Protein AF-A0AAU7BN31-F1 (afdb_monomer)

Secondary structure (DSSP, 8-state):
-HHHHHHHHHHH-TT-HHHHHHHHHHHHHHHHHHHHHHHHHTT-HHHHHHHHHHHHHHHHHHHHHHHHHHHHHHHHHHTTS----

Nearest PDB structures (foldseek):
  7qso-assembly1_K  TM=7.510E-01  e=4.834E-02  Bos taurus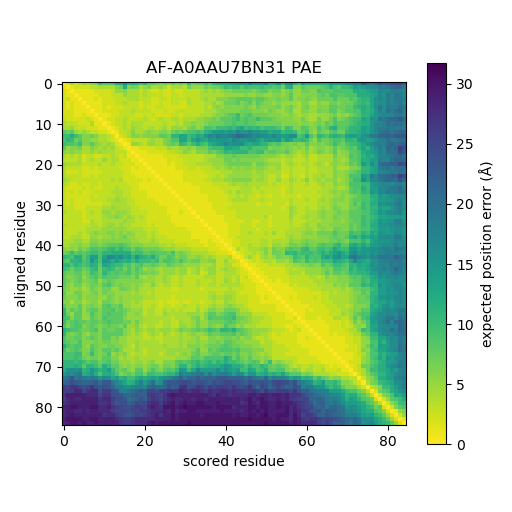
  7v2d-assembly1_k  TM=7.446E-01  e=1.419E-01  Sus scrofa
  6zkb-assembly1_K  TM=8.119E-01  e=2.510E-01  Ovis aries
  7v2c-assembly1_k  TM=7.057E-01  e=1.716E-01  Sus scrofa
  8bqs-assembly1_AY  TM=5.794E-01  e=7.681E+00  Tetrahymena thermophila SB210

Structure (mmCIF, N/CA/C/O backbone):
data_AF-A0AAU7BN31-F1
#
_entry.id   AF-A0AAU7BN31-F1
#
loop_
_atom_site.group_PDB
_atom_site.id
_atom_site.type_symbol
_atom_site.label_atom_id
_atom_site.label_alt_id
_atom_site.label_comp_id
_atom_site.label_asym_id
_atom_site.label_entity_id
_atom_site.label_seq_id
_atom_site.pdbx_PDB_ins_code
_atom_site.Cartn_x
_atom_site.Cartn_y
_atom_site.Cartn_z
_atom_site.occupancy
_atom_site.B_iso_or_equiv
_atom_site.auth_seq_id
_atom_site.auth_comp_id
_atom_site.auth_asym_id
_atom_site.auth_atom_id
_atom_site.pdbx_PDB_model_num
ATOM 1 N N . MET A 1 1 ? 8.326 -11.180 2.372 1.00 70.50 1 MET A N 1
ATOM 2 C CA . MET A 1 1 ? 8.101 -11.573 3.784 1.00 70.50 1 MET A CA 1
ATOM 3 C C . MET A 1 1 ? 7.107 -10.661 4.487 1.00 70.50 1 MET A C 1
ATOM 5 O O . MET A 1 1 ? 6.162 -11.171 5.067 1.00 70.50 1 MET A O 1
ATOM 9 N N . THR A 1 2 ? 7.245 -9.339 4.379 1.00 79.75 2 THR A N 1
ATOM 10 C CA . THR A 1 2 ? 6.325 -8.363 4.994 1.00 79.75 2 THR A CA 1
ATOM 11 C C . THR A 1 2 ? 4.861 -8.507 4.555 1.00 79.75 2 THR A C 1
ATOM 13 O O . THR A 1 2 ? 3.992 -8.456 5.414 1.00 79.75 2 THR A O 1
ATOM 16 N N . TYR A 1 3 ? 4.584 -8.793 3.274 1.00 8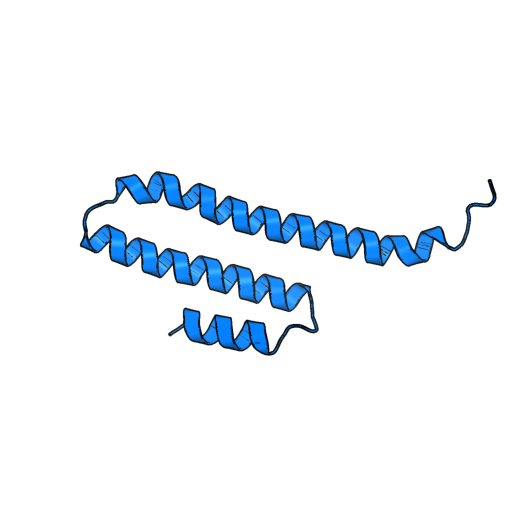3.50 3 TYR A N 1
ATOM 17 C CA . TYR A 1 3 ? 3.214 -9.019 2.770 1.00 83.50 3 TYR A CA 1
ATOM 18 C C . TYR A 1 3 ? 2.523 -10.256 3.382 1.00 83.50 3 TYR A C 1
ATOM 20 O O . TYR A 1 3 ? 1.348 -10.224 3.728 1.00 83.50 3 TYR A O 1
ATOM 28 N N . LEU A 1 4 ? 3.256 -11.359 3.571 1.00 83.56 4 LEU A N 1
ATOM 29 C CA . LEU A 1 4 ? 2.699 -12.569 4.195 1.00 83.56 4 LEU A CA 1
ATOM 30 C C . LEU A 1 4 ? 2.406 -12.344 5.682 1.00 83.56 4 LEU A C 1
ATOM 32 O O . LEU A 1 4 ? 1.387 -12.808 6.190 1.00 83.56 4 LEU A O 1
ATOM 36 N N . ILE A 1 5 ? 3.281 -11.598 6.365 1.00 85.88 5 ILE A N 1
ATOM 37 C CA . ILE A 1 5 ? 3.082 -11.222 7.766 1.00 85.88 5 ILE A CA 1
ATOM 38 C C . ILE A 1 5 ? 1.851 -10.319 7.895 1.00 85.88 5 ILE A C 1
ATOM 40 O O . ILE A 1 5 ? 1.033 -10.553 8.777 1.00 85.88 5 ILE A O 1
ATOM 44 N N . SER A 1 6 ? 1.661 -9.331 7.014 1.00 86.44 6 SER A N 1
ATOM 45 C CA . SER A 1 6 ? 0.490 -8.447 7.080 1.00 86.44 6 SER A CA 1
ATOM 46 C C . SER A 1 6 ? -0.826 -9.176 6.796 1.00 86.44 6 SER A C 1
ATOM 48 O O . SER A 1 6 ? -1.796 -8.926 7.508 1.00 86.44 6 SER A O 1
ATOM 50 N N . ILE A 1 7 ? -0.863 -10.139 5.864 1.00 85.00 7 ILE A N 1
ATOM 51 C CA . ILE A 1 7 ? -2.041 -11.008 5.672 1.00 85.00 7 ILE A CA 1
ATOM 52 C C . ILE A 1 7 ? -2.352 -11.794 6.947 1.00 85.00 7 ILE A C 1
ATOM 54 O O . ILE A 1 7 ? -3.500 -11.829 7.386 1.00 85.00 7 ILE A O 1
ATOM 58 N N . PHE A 1 8 ? -1.336 -12.396 7.568 1.00 87.25 8 PHE A N 1
ATOM 59 C CA . PHE A 1 8 ? -1.526 -13.131 8.815 1.00 87.25 8 PHE A CA 1
ATOM 60 C C . PHE A 1 8 ? -2.073 -12.223 9.930 1.00 87.25 8 PHE A C 1
ATOM 62 O O . PHE A 1 8 ? -3.010 -12.602 10.627 1.00 87.25 8 PHE A O 1
ATOM 69 N N . MET A 1 9 ? -1.575 -10.989 10.046 1.00 85.06 9 MET A N 1
ATOM 70 C CA . MET A 1 9 ? -2.069 -10.020 11.032 1.00 85.06 9 MET A CA 1
ATOM 71 C C . MET A 1 9 ? -3.512 -9.566 10.760 1.00 85.06 9 MET A C 1
ATOM 73 O O . MET A 1 9 ? -4.288 -9.400 11.698 1.00 85.06 9 MET A O 1
ATOM 77 N N . ILE A 1 10 ? -3.921 -9.422 9.496 1.00 83.69 10 ILE A N 1
ATOM 78 C CA . ILE A 1 10 ? -5.327 -9.137 9.159 1.00 83.69 10 ILE A CA 1
ATOM 79 C C . ILE A 1 10 ? -6.234 -10.249 9.696 1.00 83.69 10 ILE A C 1
ATOM 81 O O . ILE A 1 10 ? -7.296 -9.954 10.243 1.00 83.69 10 ILE A O 1
ATOM 85 N N . THR A 1 11 ? -5.796 -11.512 9.607 1.00 82.94 11 THR A N 1
ATOM 86 C CA . THR A 1 11 ? -6.614 -12.646 10.059 1.00 82.94 11 THR A CA 1
ATOM 87 C C . THR A 1 11 ? -6.829 -12.702 11.574 1.00 82.94 11 THR A C 1
ATOM 89 O O . THR A 1 11 ? -7.821 -13.258 12.040 1.00 82.94 11 THR A O 1
ATOM 92 N N . THR A 1 12 ? -5.928 -12.113 12.362 1.00 81.75 12 THR A N 1
ATOM 93 C CA . THR A 1 12 ? -5.971 -12.173 13.830 1.00 81.75 12 THR A CA 1
ATOM 94 C C . THR A 1 12 ? -6.632 -10.947 14.465 1.00 81.75 12 THR A C 1
ATOM 96 O O . THR A 1 12 ? -7.184 -11.053 15.560 1.00 81.75 12 THR A O 1
ATOM 99 N N . PHE A 1 13 ? -6.630 -9.791 13.792 1.00 74.25 13 PHE A N 1
ATOM 100 C CA . PHE A 1 13 ? -7.038 -8.507 14.378 1.00 74.25 13 PHE A CA 1
ATOM 101 C C . PHE A 1 13 ? -8.440 -8.006 13.999 1.00 74.25 13 PHE A C 1
ATOM 103 O O . PHE A 1 13 ? -8.778 -6.864 14.320 1.00 74.25 13 PHE A O 1
ATOM 110 N N . TYR A 1 14 ? -9.299 -8.851 13.412 1.00 69.00 14 TYR A N 1
ATOM 111 C CA . TYR A 1 14 ? -10.650 -8.478 12.949 1.00 69.00 14 TYR A CA 1
ATOM 112 C C . TYR A 1 14 ? -11.537 -7.760 13.981 1.00 69.00 14 TYR A C 1
ATOM 114 O O . TYR A 1 14 ? -12.457 -7.036 13.607 1.00 69.00 14 TYR A O 1
ATOM 122 N N . HIS A 1 15 ? -11.285 -7.941 15.279 1.00 68.56 15 HIS A N 1
ATOM 123 C CA . HIS A 1 15 ? -12.145 -7.401 16.332 1.00 68.56 15 HIS A CA 1
ATOM 124 C C . HIS A 1 15 ? -11.976 -5.887 16.570 1.00 68.56 15 HIS A C 1
ATOM 126 O O . HIS A 1 15 ? -12.903 -5.230 17.053 1.00 68.56 15 HIS A O 1
ATOM 132 N N . HIS A 1 16 ? -10.816 -5.317 16.226 1.00 79.69 16 HIS A N 1
ATOM 133 C CA . HIS A 1 16 ? -10.531 -3.889 16.376 1.00 79.69 16 HIS A CA 1
ATOM 134 C C . HIS A 1 16 ? -10.443 -3.214 15.007 1.00 79.69 16 HIS A C 1
ATOM 136 O O . HIS A 1 16 ? -9.409 -3.248 14.347 1.00 79.69 16 HIS A O 1
ATOM 142 N N . LEU A 1 17 ? -11.519 -2.525 14.622 1.00 74.81 17 LEU A N 1
ATOM 143 C CA . LEU A 1 17 ? -11.673 -1.853 13.325 1.00 74.81 17 LEU A CA 1
ATOM 144 C C . LEU A 1 17 ? -10.465 -0.968 12.943 1.00 74.81 17 LEU A C 1
ATOM 146 O O . LEU A 1 17 ? -9.953 -1.049 11.831 1.00 74.81 17 LEU A O 1
ATOM 150 N N . LEU A 1 18 ? -9.950 -0.164 13.878 1.00 77.75 18 LEU A N 1
ATOM 151 C CA . LEU A 1 18 ? -8.802 0.716 13.617 1.00 77.75 18 LEU A CA 1
ATOM 152 C C . LEU A 1 18 ? -7.502 -0.069 13.377 1.00 77.75 18 LEU A C 1
ATOM 154 O O . LEU A 1 18 ? -6.693 0.306 12.532 1.00 77.75 18 LEU A O 1
ATOM 158 N N . LEU A 1 19 ? -7.328 -1.188 14.081 1.00 78.12 19 LEU A N 1
ATOM 159 C CA . LEU A 1 19 ? -6.163 -2.056 13.940 1.00 78.12 19 LEU A CA 1
ATOM 160 C C . LEU A 1 19 ? -6.185 -2.784 12.589 1.00 78.12 19 LEU A C 1
ATOM 162 O O . LEU A 1 19 ? -5.150 -2.888 11.936 1.00 78.12 19 LEU A O 1
ATOM 166 N N . THR A 1 20 ? -7.373 -3.189 12.123 1.00 83.00 20 THR A N 1
ATOM 167 C CA . THR A 1 20 ? -7.533 -3.762 10.777 1.00 83.00 20 THR A CA 1
ATOM 168 C C . THR A 1 20 ? -7.180 -2.763 9.678 1.00 83.00 20 THR A C 1
ATOM 170 O O . THR A 1 20 ? -6.551 -3.142 8.690 1.00 83.00 20 THR A O 1
ATOM 173 N N . LEU A 1 21 ? -7.497 -1.477 9.871 1.00 79.94 21 LEU A N 1
ATOM 174 C CA . LEU A 1 21 ? -7.169 -0.443 8.893 1.00 79.94 21 LEU A CA 1
ATOM 175 C C . LEU A 1 21 ? -5.653 -0.220 8.791 1.00 79.94 21 LEU A C 1
ATOM 177 O O . LEU A 1 21 ? -5.109 -0.212 7.692 1.00 79.94 21 LEU A O 1
ATOM 181 N N . MET A 1 22 ? -4.960 -0.153 9.932 1.00 80.88 22 MET A N 1
ATOM 182 C CA . MET A 1 22 ? -3.496 -0.040 9.972 1.00 80.88 22 MET A CA 1
ATOM 183 C C . MET A 1 22 ? -2.808 -1.224 9.280 1.00 80.88 22 MET A C 1
ATOM 185 O O . MET A 1 22 ? -1.848 -1.048 8.531 1.00 80.88 22 MET A O 1
ATOM 189 N N . THR A 1 23 ? -3.314 -2.447 9.471 1.00 84.56 23 THR A N 1
ATOM 190 C CA . THR A 1 23 ? -2.771 -3.621 8.768 1.00 84.56 23 THR A CA 1
ATOM 191 C C . THR A 1 23 ? -3.043 -3.595 7.263 1.00 84.56 23 THR A C 1
ATOM 193 O O . THR A 1 23 ? -2.233 -4.114 6.493 1.00 84.56 23 THR A O 1
ATOM 196 N N . LEU A 1 24 ? -4.138 -2.960 6.833 1.00 81.81 24 LEU A N 1
ATOM 197 C CA . LEU A 1 24 ? -4.500 -2.817 5.424 1.00 81.81 24 LEU A CA 1
ATOM 198 C C . LEU A 1 24 ? -3.629 -1.766 4.716 1.00 81.81 24 LEU A C 1
ATOM 200 O O . LEU A 1 24 ? -3.182 -2.005 3.598 1.00 81.81 24 LEU A O 1
ATOM 204 N N . GLU A 1 25 ? -3.288 -0.659 5.379 1.00 85.75 25 GLU A N 1
ATOM 205 C CA . GLU A 1 25 ? -2.314 0.311 4.853 1.00 85.75 25 GLU A CA 1
ATOM 206 C C . GLU A 1 25 ? -0.920 -0.318 4.679 1.00 85.75 25 GLU A C 1
ATOM 208 O O . GLU A 1 25 ? -0.282 -0.154 3.637 1.00 85.75 25 GLU A O 1
ATOM 213 N N . ILE A 1 26 ? -0.467 -1.123 5.650 1.00 84.31 26 ILE A N 1
ATOM 214 C CA . ILE A 1 26 ? 0.806 -1.859 5.556 1.00 84.31 26 ILE A CA 1
ATOM 215 C C . ILE A 1 26 ? 0.775 -2.882 4.407 1.00 84.31 26 ILE A C 1
ATOM 217 O O . ILE A 1 26 ? 1.774 -3.046 3.698 1.00 84.31 26 ILE A O 1
ATOM 221 N N . LEU A 1 27 ? -0.361 -3.556 4.188 1.00 88.25 27 LEU A N 1
ATOM 222 C CA . LEU A 1 27 ? -0.557 -4.468 3.059 1.00 88.25 27 LEU A CA 1
ATOM 223 C C . LEU A 1 27 ? -0.363 -3.729 1.724 1.00 88.25 27 LEU A C 1
ATOM 225 O O . LEU A 1 27 ? 0.464 -4.165 0.922 1.00 88.25 27 LEU A O 1
ATOM 229 N N . MET A 1 28 ? -1.036 -2.588 1.541 1.00 86.88 28 MET A N 1
ATOM 230 C CA . MET A 1 28 ? -0.994 -1.779 0.315 1.00 86.88 28 MET A CA 1
ATOM 231 C C . MET A 1 28 ? 0.399 -1.208 0.017 1.00 86.88 28 MET A C 1
ATOM 233 O O . MET A 1 28 ? 0.857 -1.223 -1.126 1.00 86.88 28 MET A O 1
ATOM 237 N N . ILE A 1 29 ? 1.126 -0.756 1.042 1.00 86.00 29 ILE A N 1
ATOM 238 C CA . ILE A 1 29 ? 2.509 -0.279 0.878 1.00 86.00 29 ILE A CA 1
ATOM 239 C C . ILE A 1 29 ? 3.441 -1.438 0.492 1.00 86.00 29 ILE A C 1
ATOM 241 O O . ILE A 1 29 ? 4.306 -1.290 -0.374 1.00 86.00 29 ILE A O 1
ATOM 245 N N . SER A 1 30 ? 3.270 -2.614 1.103 1.00 88.00 30 SER A N 1
ATOM 246 C CA . SER A 1 30 ? 4.116 -3.775 0.803 1.00 88.00 30 SER A CA 1
ATOM 247 C C . SER A 1 30 ? 3.882 -4.344 -0.603 1.00 88.00 30 SER A C 1
ATOM 249 O O . SER A 1 30 ? 4.847 -4.728 -1.268 1.00 88.00 30 SER A O 1
ATOM 251 N N . SER A 1 31 ? 2.636 -4.343 -1.092 1.00 83.62 31 SER A N 1
ATOM 252 C CA . SE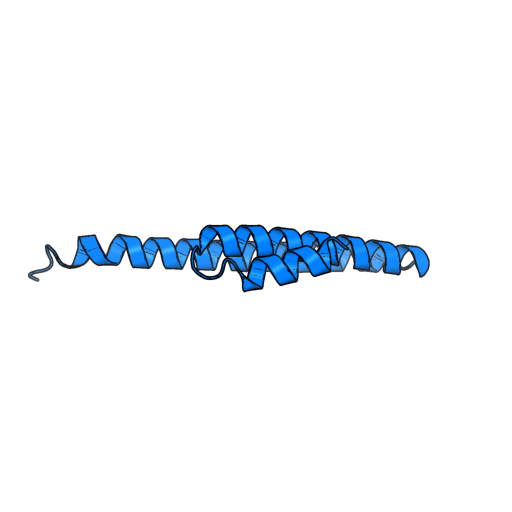R A 1 31 ? 2.320 -4.731 -2.470 1.00 83.62 31 SER A CA 1
ATOM 253 C C . SER A 1 31 ? 2.864 -3.711 -3.468 1.00 83.62 31 SER A C 1
ATOM 255 O O . SER A 1 31 ? 3.464 -4.108 -4.466 1.00 83.62 31 SER A O 1
ATOM 257 N N . MET A 1 32 ? 2.778 -2.413 -3.162 1.00 86.00 32 MET A N 1
ATOM 258 C CA . MET A 1 32 ? 3.383 -1.359 -3.980 1.00 86.00 32 MET A CA 1
ATOM 259 C C . MET A 1 32 ? 4.877 -1.533 -4.180 1.00 86.00 32 MET A C 1
ATOM 261 O O . MET A 1 32 ? 5.362 -1.466 -5.307 1.00 86.00 32 MET A O 1
ATOM 265 N N . LEU A 1 33 ? 5.608 -1.803 -3.098 1.00 85.06 33 LEU A N 1
ATOM 266 C CA . LEU A 1 33 ? 7.052 -1.992 -3.170 1.00 85.06 33 LEU A CA 1
ATOM 267 C C . LEU A 1 33 ? 7.421 -3.189 -4.063 1.00 85.06 33 LEU A C 1
ATOM 269 O O . LEU A 1 33 ? 8.401 -3.137 -4.804 1.00 85.06 33 LEU A O 1
ATOM 273 N N . SER A 1 34 ? 6.614 -4.257 -4.017 1.00 84.62 34 SER A N 1
ATOM 274 C CA . SER A 1 34 ? 6.818 -5.444 -4.853 1.00 84.62 34 SER A CA 1
ATOM 275 C C . SER A 1 34 ? 6.552 -5.172 -6.336 1.00 84.62 34 SER A C 1
ATOM 277 O O . SER A 1 34 ? 7.352 -5.565 -7.181 1.00 84.62 34 SER A O 1
ATOM 279 N N . ILE A 1 35 ? 5.483 -4.434 -6.651 1.00 84.12 35 ILE A N 1
ATOM 280 C CA . ILE A 1 35 ? 5.130 -4.040 -8.019 1.00 84.12 35 ILE A CA 1
ATOM 281 C C . ILE A 1 35 ? 6.190 -3.088 -8.574 1.00 84.12 35 ILE A C 1
ATOM 283 O O . ILE A 1 35 ? 6.665 -3.295 -9.684 1.00 84.12 35 ILE A O 1
ATOM 287 N N . PHE A 1 36 ? 6.632 -2.106 -7.786 1.00 85.31 36 PHE A N 1
ATOM 288 C CA . PHE A 1 36 ? 7.706 -1.190 -8.169 1.00 85.31 36 PHE A CA 1
ATOM 289 C C . PHE A 1 36 ? 8.985 -1.943 -8.553 1.00 85.31 36 PHE A C 1
ATOM 291 O O . PHE A 1 36 ? 9.530 -1.702 -9.625 1.00 85.31 36 PHE A O 1
ATOM 298 N N . TYR A 1 37 ? 9.422 -2.904 -7.733 1.00 85.31 37 TYR A N 1
ATOM 299 C CA . TYR A 1 37 ? 10.612 -3.707 -8.034 1.00 85.31 37 TYR A CA 1
ATOM 300 C C . TYR A 1 37 ? 10.455 -4.552 -9.308 1.00 85.31 37 TYR A C 1
ATOM 302 O O . TYR A 1 37 ? 11.393 -4.697 -10.086 1.00 85.31 37 TYR A O 1
ATOM 310 N N . ILE A 1 38 ? 9.263 -5.100 -9.554 1.00 85.69 38 ILE A N 1
ATOM 311 C CA . ILE A 1 38 ? 8.990 -5.851 -10.784 1.00 85.69 38 ILE A CA 1
ATOM 312 C C . ILE A 1 38 ? 9.014 -4.917 -12.003 1.00 85.69 38 ILE A C 1
ATOM 314 O O . ILE A 1 38 ? 9.577 -5.273 -13.033 1.00 85.69 38 ILE A O 1
ATOM 318 N N . LEU A 1 39 ? 8.443 -3.716 -11.904 1.00 83.88 39 LEU A N 1
ATOM 319 C CA . LEU A 1 39 ? 8.397 -2.770 -13.021 1.00 83.88 39 LEU A CA 1
ATOM 320 C C . LEU A 1 39 ? 9.774 -2.208 -13.376 1.00 83.88 39 LEU A C 1
ATOM 322 O O . LEU A 1 39 ? 10.053 -2.035 -14.564 1.00 83.88 39 LEU A O 1
ATOM 326 N N . THR A 1 40 ? 10.634 -1.962 -12.385 1.00 82.75 40 THR A N 1
ATOM 327 C CA . THR A 1 40 ? 12.012 -1.520 -12.637 1.00 82.75 40 THR A CA 1
ATOM 328 C C . THR A 1 40 ? 12.832 -2.611 -13.321 1.00 82.75 40 THR A C 1
ATOM 330 O O . THR A 1 40 ? 13.593 -2.307 -14.232 1.00 82.75 40 THR A O 1
ATOM 333 N N . LEU A 1 41 ? 12.617 -3.891 -12.993 1.00 86.62 41 LEU A N 1
ATOM 334 C CA . LEU A 1 41 ? 13.261 -5.009 -13.699 1.00 86.62 41 LEU A CA 1
ATOM 335 C C . LEU A 1 41 ? 12.849 -5.119 -15.177 1.00 86.62 41 LEU A C 1
ATOM 337 O O . LEU A 1 41 ? 13.642 -5.572 -15.999 1.00 86.62 41 LEU A O 1
ATOM 341 N N . ILE A 1 42 ? 11.624 -4.712 -15.519 1.00 86.75 42 ILE A N 1
ATOM 342 C CA . ILE A 1 42 ? 11.091 -4.749 -16.892 1.00 86.75 42 ILE A CA 1
ATOM 343 C C . ILE A 1 42 ? 11.264 -3.371 -17.584 1.00 86.75 42 ILE A C 1
ATOM 345 O O . ILE A 1 42 ? 10.829 -3.182 -18.715 1.00 86.75 42 ILE A O 1
ATOM 349 N N . ASN A 1 43 ? 11.932 -2.398 -16.942 1.00 84.19 43 ASN A N 1
ATOM 350 C CA . ASN A 1 43 ? 12.147 -1.025 -17.431 1.00 84.19 43 ASN A CA 1
ATOM 351 C C . ASN A 1 43 ? 10.856 -0.251 -17.800 1.00 84.19 43 ASN A C 1
ATOM 353 O O . ASN A 1 43 ? 10.890 0.675 -18.613 1.00 84.19 43 ASN A O 1
ATOM 357 N N . PHE A 1 44 ? 9.708 -0.583 -17.199 1.00 82.06 44 PHE A N 1
ATOM 358 C CA . PHE A 1 44 ? 8.423 0.093 -17.448 1.00 82.06 44 PHE A CA 1
ATOM 359 C C . PHE A 1 44 ? 8.131 1.193 -16.420 1.00 82.06 44 PHE A C 1
ATOM 361 O O . PHE A 1 44 ? 7.097 1.193 -15.750 1.00 82.06 44 PHE A O 1
ATOM 368 N N . GLU A 1 45 ? 9.025 2.173 -16.301 1.00 77.12 45 GLU A N 1
ATOM 369 C CA . GLU A 1 45 ? 8.899 3.200 -15.258 1.00 77.12 45 GLU A CA 1
ATOM 370 C C . GLU A 1 45 ? 7.690 4.131 -15.448 1.00 77.12 45 GLU A C 1
ATOM 372 O O . GLU A 1 45 ? 7.084 4.581 -14.478 1.00 77.12 45 GLU A O 1
ATOM 377 N N . TYR A 1 46 ? 7.247 4.353 -16.689 1.00 82.81 46 TYR A N 1
ATOM 378 C CA . TYR A 1 46 ? 6.068 5.181 -16.975 1.00 82.81 46 TYR A CA 1
ATOM 379 C C . TYR A 1 46 ? 4.771 4.624 -16.381 1.00 82.81 46 TYR A C 1
ATOM 381 O O . TYR A 1 46 ? 3.863 5.385 -16.056 1.00 82.81 46 TYR A O 1
ATOM 389 N N . PHE A 1 47 ? 4.677 3.307 -16.202 1.00 79.19 47 PHE A N 1
ATOM 390 C CA . PHE A 1 47 ? 3.476 2.686 -15.649 1.00 79.19 47 PHE A CA 1
ATOM 391 C C . PHE A 1 47 ? 3.328 2.976 -14.143 1.00 79.19 47 PHE A C 1
ATOM 393 O O . PHE A 1 47 ? 2.216 3.020 -13.619 1.00 79.19 47 PHE A O 1
ATOM 400 N N . ILE A 1 48 ? 4.434 3.282 -13.456 1.00 81.12 48 ILE A N 1
ATOM 401 C CA . ILE A 1 48 ? 4.456 3.657 -12.036 1.00 81.12 48 ILE A CA 1
ATOM 402 C C . ILE A 1 48 ? 3.700 4.976 -11.810 1.00 81.12 48 ILE A C 1
ATOM 404 O O . ILE A 1 48 ? 2.960 5.096 -10.835 1.00 81.12 48 ILE A O 1
ATOM 408 N N . MET A 1 49 ? 3.802 5.931 -12.744 1.00 80.81 49 MET A N 1
ATOM 409 C CA . MET A 1 49 ? 3.101 7.224 -12.669 1.00 80.81 49 MET A CA 1
ATOM 410 C C . MET A 1 49 ? 1.575 7.073 -12.607 1.00 80.81 49 MET A C 1
ATOM 412 O O . MET A 1 49 ? 0.908 7.861 -11.943 1.00 80.81 49 MET A O 1
ATOM 416 N N . ILE A 1 50 ? 1.021 6.053 -13.269 1.00 85.69 50 ILE A N 1
ATOM 417 C CA . ILE A 1 50 ? -0.424 5.781 -13.273 1.00 85.69 50 ILE A CA 1
ATOM 418 C C . ILE A 1 50 ? -0.825 4.936 -12.056 1.00 85.69 50 ILE A C 1
ATOM 420 O O . ILE A 1 50 ? -1.888 5.154 -11.478 1.00 85.69 50 ILE A O 1
ATOM 424 N N . MET A 1 51 ? 0.027 4.002 -11.625 1.00 80.00 51 MET A N 1
ATOM 425 C CA . MET A 1 51 ? -0.284 3.100 -10.511 1.00 80.00 51 MET A CA 1
ATOM 426 C C . MET A 1 51 ? -0.259 3.780 -9.135 1.00 80.00 51 MET A C 1
ATOM 428 O O . MET A 1 51 ? -1.065 3.428 -8.274 1.00 80.00 51 MET A O 1
ATOM 432 N N . ILE A 1 52 ? 0.619 4.769 -8.917 1.00 80.12 52 ILE A N 1
ATOM 433 C CA . ILE A 1 52 ?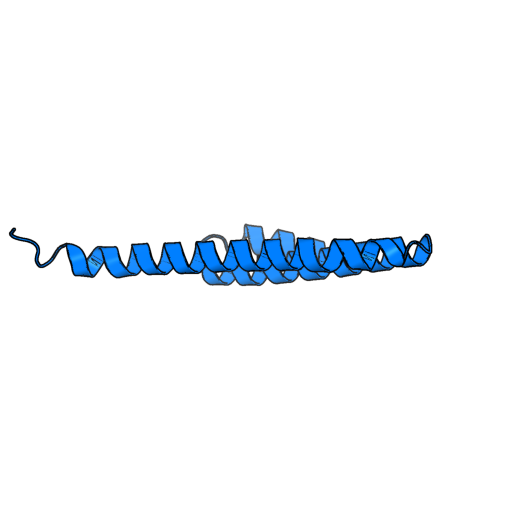 0.716 5.501 -7.640 1.00 80.12 52 ILE A CA 1
ATOM 434 C C . ILE A 1 52 ? -0.622 6.128 -7.202 1.00 80.12 52 ILE A C 1
ATOM 436 O O . ILE A 1 52 ? -1.067 5.825 -6.092 1.00 80.12 52 ILE A O 1
ATOM 440 N N . PRO A 1 53 ? -1.296 6.969 -8.013 1.00 87.00 53 PRO A N 1
ATOM 441 C CA . PRO A 1 53 ? -2.535 7.617 -7.587 1.00 87.00 53 PRO A CA 1
ATOM 442 C C . PRO A 1 53 ? -3.681 6.624 -7.365 1.00 87.00 53 PRO A C 1
ATOM 444 O O . PRO A 1 53 ? -4.426 6.788 -6.402 1.00 87.00 53 PRO A O 1
ATOM 447 N N . ILE A 1 54 ? -3.798 5.573 -8.187 1.00 84.56 54 ILE A N 1
ATOM 448 C CA . ILE A 1 54 ? -4.857 4.554 -8.053 1.00 84.56 54 ILE A CA 1
ATOM 449 C C . ILE A 1 54 ? -4.787 3.882 -6.676 1.00 84.56 54 ILE A C 1
ATOM 451 O O . ILE A 1 54 ? -5.797 3.739 -5.993 1.00 84.56 54 ILE A O 1
ATOM 455 N N . ILE A 1 55 ? -3.582 3.547 -6.226 1.00 83.88 55 ILE A N 1
ATOM 456 C CA . ILE A 1 55 ? -3.381 2.825 -4.967 1.00 83.88 55 ILE A CA 1
ATOM 457 C C . ILE A 1 55 ? -3.521 3.742 -3.744 1.00 83.88 55 ILE A C 1
ATOM 459 O O . ILE A 1 55 ? -4.026 3.316 -2.705 1.00 83.88 55 ILE A O 1
ATOM 463 N N . ILE A 1 56 ? -3.157 5.022 -3.864 1.00 86.25 56 ILE A N 1
ATOM 464 C CA . ILE A 1 56 ? -3.441 6.017 -2.817 1.00 86.25 56 ILE A CA 1
ATOM 465 C C . ILE A 1 56 ? -4.958 6.234 -2.681 1.00 86.25 56 ILE A C 1
ATOM 467 O O . ILE A 1 56 ? -5.467 6.329 -1.562 1.00 86.25 56 ILE A O 1
ATOM 471 N N . CYS A 1 57 ? -5.701 6.273 -3.794 1.00 86.25 57 CYS A N 1
ATOM 472 C CA . CYS A 1 57 ? -7.157 6.431 -3.776 1.00 86.25 57 CYS A CA 1
ATOM 473 C C . CYS A 1 57 ? -7.866 5.280 -3.052 1.00 86.25 57 CYS A C 1
ATOM 475 O O . CYS A 1 57 ? -8.795 5.539 -2.286 1.00 86.25 57 CYS A O 1
ATOM 477 N N . GLU A 1 58 ? -7.414 4.037 -3.225 1.00 81.75 58 GLU A N 1
ATOM 478 C CA . GLU A 1 58 ? -7.959 2.892 -2.483 1.00 81.75 58 GLU A CA 1
ATOM 479 C C . GLU A 1 58 ? -7.742 3.029 -0.964 1.00 81.75 58 GLU A C 1
ATOM 481 O O . GLU A 1 58 ? -8.656 2.755 -0.182 1.00 81.75 58 GLU A O 1
ATOM 486 N N . GLY A 1 59 ? -6.589 3.556 -0.534 1.00 83.44 59 GLY A N 1
ATOM 487 C CA . GLY A 1 59 ? -6.333 3.883 0.875 1.00 83.44 59 GLY A CA 1
ATOM 488 C C . GLY A 1 59 ? -7.293 4.944 1.436 1.00 83.44 59 GLY A C 1
ATOM 489 O O . GLY A 1 59 ? -7.865 4.770 2.514 1.00 83.44 59 GLY A O 1
ATOM 490 N N . ILE A 1 60 ? -7.547 6.018 0.680 1.00 87.81 60 ILE A N 1
ATOM 491 C CA . ILE A 1 6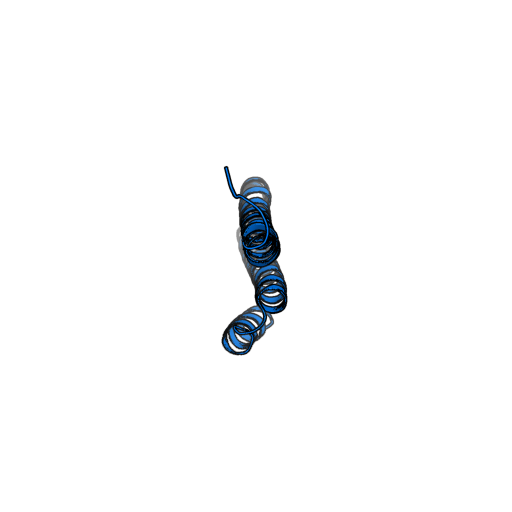0 ? -8.472 7.096 1.080 1.00 87.81 60 ILE A CA 1
ATOM 492 C C . ILE A 1 60 ? -9.922 6.587 1.153 1.00 87.81 60 ILE A C 1
ATOM 494 O O . ILE A 1 60 ? -10.657 6.934 2.084 1.00 87.81 60 ILE A O 1
ATOM 498 N N . MET A 1 61 ? -10.348 5.733 0.214 1.00 82.19 61 MET A N 1
ATOM 499 C CA . MET A 1 61 ? -11.675 5.106 0.269 1.00 82.19 61 MET A CA 1
ATOM 500 C C . MET A 1 61 ? -11.841 4.259 1.541 1.00 82.19 61 MET A C 1
ATOM 502 O O . MET A 1 61 ? -12.860 4.376 2.222 1.00 82.19 61 MET A O 1
ATOM 506 N N . GLY A 1 62 ? -10.823 3.488 1.934 1.00 83.38 62 GLY A N 1
ATOM 507 C CA . GLY A 1 62 ? -10.838 2.731 3.191 1.00 83.38 62 GLY A CA 1
ATOM 508 C C . GLY A 1 62 ? -10.985 3.619 4.434 1.00 83.38 62 GLY A C 1
ATOM 509 O O . GLY A 1 62 ? -11.799 3.333 5.317 1.00 83.38 62 GLY A O 1
ATOM 510 N N . LEU A 1 63 ? -10.260 4.741 4.482 1.00 81.50 63 LEU A N 1
ATOM 511 C CA . LEU A 1 63 ? -10.316 5.691 5.598 1.00 81.50 63 LEU A CA 1
ATOM 512 C C . LEU A 1 63 ? -11.683 6.390 5.701 1.00 81.50 63 LEU A C 1
ATOM 514 O O . LEU A 1 63 ? -12.230 6.544 6.794 1.00 81.50 63 LEU A O 1
ATOM 518 N N . THR A 1 64 ? -12.272 6.792 4.572 1.00 87.50 64 THR A N 1
ATOM 519 C CA . THR A 1 64 ? -13.590 7.456 4.558 1.00 87.50 64 THR A CA 1
ATOM 520 C C . THR A 1 64 ? -14.710 6.525 5.033 1.00 87.50 64 THR A C 1
ATOM 522 O O . THR A 1 64 ? -15.565 6.952 5.812 1.00 87.50 64 THR A O 1
ATOM 525 N N . ILE A 1 65 ? -14.668 5.238 4.668 1.00 85.00 65 ILE A N 1
ATOM 526 C CA . ILE A 1 65 ? -15.591 4.213 5.185 1.00 85.00 65 ILE A CA 1
ATOM 527 C C . ILE A 1 65 ? -15.430 4.045 6.700 1.00 85.00 65 ILE A C 1
ATOM 529 O O . ILE A 1 65 ? -16.430 3.997 7.421 1.00 85.00 65 ILE A O 1
ATOM 533 N N . LEU A 1 66 ? -14.192 4.020 7.206 1.00 80.12 66 LEU A N 1
ATOM 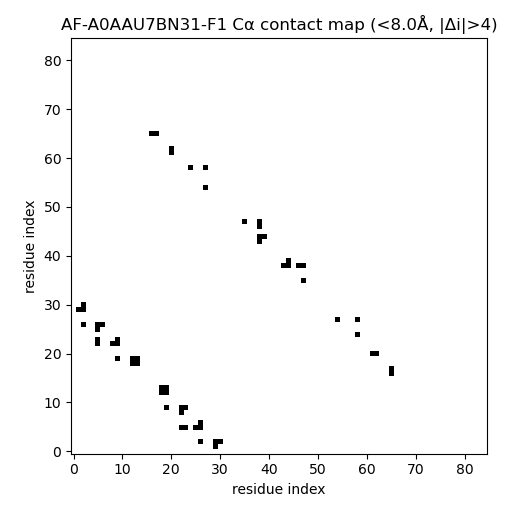534 C CA . LEU A 1 66 ? -13.926 3.941 8.645 1.00 80.12 66 LEU A CA 1
ATOM 535 C C . LEU A 1 66 ? -14.564 5.118 9.395 1.00 80.12 66 LEU A C 1
ATOM 537 O O . LEU A 1 66 ? -15.265 4.922 10.391 1.00 80.12 66 LEU A O 1
ATOM 541 N N . ILE A 1 67 ? -14.345 6.336 8.898 1.00 84.25 67 ILE A N 1
ATOM 542 C CA . ILE A 1 67 ? -14.895 7.560 9.483 1.00 84.25 67 ILE A CA 1
ATOM 543 C C . ILE A 1 67 ? -16.427 7.493 9.507 1.00 84.25 67 ILE A C 1
ATOM 545 O O . ILE A 1 67 ? -17.026 7.816 10.533 1.00 84.25 67 ILE A O 1
ATOM 549 N N . MET A 1 68 ? -17.068 7.010 8.437 1.00 80.88 68 MET A N 1
ATOM 550 C CA . MET A 1 68 ? -18.520 6.810 8.416 1.00 80.88 68 MET A CA 1
ATOM 551 C C . MET A 1 68 ? -18.978 5.811 9.487 1.00 80.88 68 MET A C 1
ATOM 553 O O . MET A 1 68 ? -19.894 6.125 10.243 1.00 80.88 68 MET A O 1
ATOM 557 N N . ILE A 1 69 ? -18.326 4.651 9.629 1.00 77.75 69 ILE A N 1
ATOM 558 C CA . ILE A 1 69 ? -18.688 3.648 10.650 1.00 77.75 69 ILE A CA 1
ATOM 559 C C . ILE A 1 69 ? -18.566 4.230 12.066 1.00 77.75 69 ILE A C 1
ATOM 561 O O . ILE A 1 69 ? -19.452 4.018 12.896 1.00 77.75 69 ILE A O 1
ATOM 565 N N . ILE A 1 70 ? -17.505 4.993 12.345 1.00 79.75 70 ILE A N 1
ATOM 566 C CA . ILE A 1 70 ? -17.319 5.666 13.639 1.00 79.75 70 ILE A CA 1
ATOM 567 C C . ILE A 1 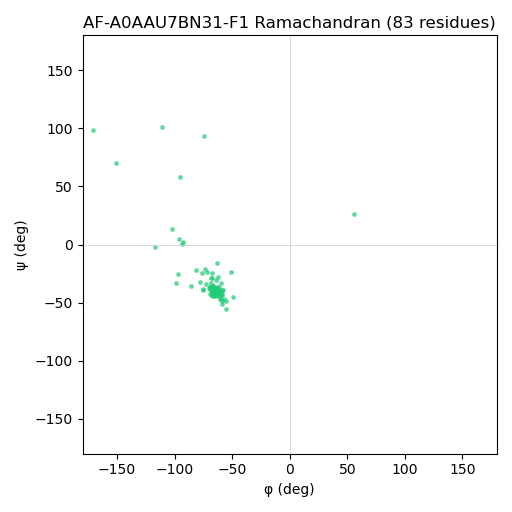70 ? -18.426 6.705 13.867 1.00 79.75 70 ILE A C 1
ATOM 569 O O . ILE A 1 70 ? -19.008 6.744 14.952 1.00 79.75 70 ILE A O 1
ATOM 573 N N . GLN A 1 71 ? -18.768 7.506 12.852 1.00 77.94 71 GLN A N 1
ATOM 574 C CA . GLN A 1 71 ? -19.851 8.490 12.942 1.00 77.94 71 GLN A CA 1
ATOM 575 C C . GLN A 1 71 ? -21.220 7.834 13.172 1.00 77.94 71 GLN A C 1
ATOM 577 O O . GLN A 1 71 ? -21.983 8.323 14.004 1.00 77.94 71 GLN A O 1
ATOM 582 N N . PHE A 1 72 ? -21.530 6.716 12.508 1.00 69.69 72 PHE A N 1
ATOM 583 C CA . PHE A 1 72 ? -22.774 5.969 12.723 1.00 69.69 72 PHE A CA 1
ATOM 584 C C . PHE A 1 72 ? -22.825 5.318 14.112 1.00 69.69 72 PHE A C 1
ATOM 586 O O . PHE A 1 72 ? -23.840 5.426 14.801 1.00 69.69 72 PHE A O 1
ATOM 593 N N . LYS A 1 73 ? -21.726 4.703 14.572 1.00 68.94 73 LYS A N 1
ATOM 594 C CA . LYS A 1 73 ? -21.655 4.069 15.900 1.00 68.94 73 LYS A CA 1
ATOM 595 C C . LYS A 1 73 ? -21.694 5.099 17.040 1.00 68.94 73 LYS A C 1
ATOM 597 O O . LYS A 1 73 ? -22.288 4.827 18.077 1.00 68.94 73 LYS A O 1
ATOM 602 N N . GLY A 1 74 ? -21.123 6.290 16.834 1.00 59.31 74 GLY A N 1
ATOM 603 C CA . GLY A 1 74 ? -21.183 7.416 17.773 1.00 59.31 74 GLY A CA 1
ATOM 604 C C . GLY A 1 74 ? -22.539 8.138 17.800 1.00 59.31 74 GLY A C 1
ATOM 605 O O . GLY A 1 74 ? -23.030 8.476 18.875 1.00 59.31 74 GLY A O 1
ATOM 606 N N . LYS A 1 75 ? -23.198 8.326 16.645 1.00 54.09 75 LYS A N 1
ATOM 607 C CA . LYS A 1 75 ? -24.555 8.911 16.568 1.00 54.09 75 LYS A CA 1
ATOM 608 C C . LYS A 1 75 ? -25.664 7.968 17.044 1.00 54.09 75 LYS A C 1
ATOM 610 O O . LYS A 1 75 ? -26.724 8.453 17.430 1.00 54.09 75 LYS A O 1
ATOM 615 N N . GLY A 1 76 ? -25.424 6.655 17.072 1.00 50.78 76 GLY A N 1
ATOM 616 C CA . GLY A 1 76 ? -26.392 5.657 17.543 1.00 50.78 76 GLY A CA 1
ATOM 617 C C . GLY A 1 76 ? -26.783 5.764 19.026 1.00 50.78 76 GLY A C 1
ATOM 618 O O . GLY A 1 76 ? -27.797 5.195 19.408 1.00 50.78 76 GLY A O 1
ATOM 619 N N . SER A 1 77 ? -26.025 6.500 19.850 1.00 45.34 77 SER A N 1
ATOM 620 C CA . SER A 1 77 ? -26.334 6.726 21.277 1.00 45.34 77 SER A CA 1
ATOM 621 C C . SER A 1 77 ? -27.012 8.080 21.548 1.00 45.34 77 SER A C 1
ATOM 623 O O . SER A 1 77 ? -27.880 8.190 22.408 1.00 45.34 77 SER A O 1
ATOM 625 N N . LEU A 1 78 ? -26.677 9.123 20.779 1.00 46.56 78 LEU A N 1
ATOM 626 C CA . LEU A 1 78 ? -27.218 10.472 21.002 1.00 46.56 78 LEU A CA 1
ATOM 627 C C . LEU A 1 78 ? -28.616 10.679 20.398 1.00 46.56 78 LEU A C 1
ATOM 629 O O . LEU A 1 78 ? -29.344 11.553 20.859 1.00 46.56 78 LEU A O 1
ATOM 633 N N . ASN A 1 79 ? -29.022 9.874 19.409 1.00 43.31 79 ASN A N 1
ATOM 634 C CA . ASN A 1 79 ? -30.330 10.028 18.758 1.00 43.31 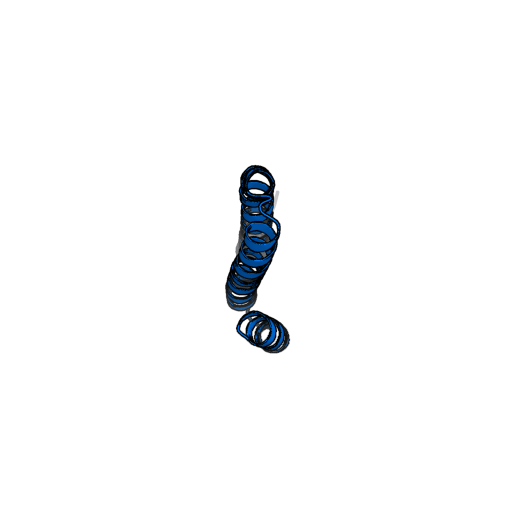79 ASN A CA 1
ATOM 635 C C . ASN A 1 79 ? -31.454 9.164 19.361 1.00 43.31 79 ASN A C 1
ATOM 637 O O . ASN A 1 79 ? -32.582 9.231 18.885 1.00 43.31 79 ASN A O 1
ATOM 641 N N . SER A 1 80 ? -31.186 8.368 20.403 1.00 43.25 80 SER A N 1
ATOM 642 C CA . SER A 1 80 ? -32.232 7.646 21.147 1.00 43.25 80 SER A CA 1
ATOM 643 C C . SER A 1 80 ? -32.747 8.412 22.370 1.00 43.25 80 SER A C 1
ATOM 645 O O . SER A 1 80 ? -33.575 7.877 23.102 1.00 43.25 80 SER A O 1
ATOM 647 N N . MET A 1 81 ? -32.258 9.634 22.628 1.00 47.22 81 MET A N 1
ATOM 648 C CA . MET A 1 81 ? -32.628 10.398 23.828 1.00 47.22 81 MET A CA 1
ATOM 649 C C . MET A 1 81 ? -33.366 11.718 23.594 1.00 47.22 81 MET A C 1
ATOM 651 O O . MET A 1 81 ? -33.767 12.313 24.584 1.00 47.22 81 MET A O 1
ATOM 655 N N . ASN A 1 82 ? -33.625 12.173 22.365 1.00 41.34 82 ASN A N 1
ATOM 656 C CA . ASN A 1 82 ? -34.634 13.220 22.142 1.00 41.34 82 ASN A CA 1
ATOM 657 C C . ASN A 1 82 ? -34.920 13.424 20.654 1.00 41.34 82 ASN A C 1
ATOM 659 O O . ASN A 1 82 ? -34.198 14.156 19.988 1.00 41.34 82 ASN A O 1
ATOM 663 N N . LEU A 1 83 ? -35.999 12.818 20.165 1.00 40.53 83 LEU A N 1
ATOM 664 C CA . LEU A 1 83 ? -36.807 13.327 19.053 1.00 40.53 83 LEU A CA 1
ATOM 665 C C . LEU A 1 83 ? -38.239 12.818 19.268 1.00 40.53 83 LEU A C 1
ATOM 667 O O . LEU A 1 83 ? -38.733 11.934 18.580 1.00 40.53 83 LEU A O 1
ATOM 671 N N . ASN A 1 84 ? -38.885 13.371 20.298 1.00 36.00 84 ASN A N 1
ATOM 672 C CA . ASN A 1 84 ? -40.306 13.679 20.198 1.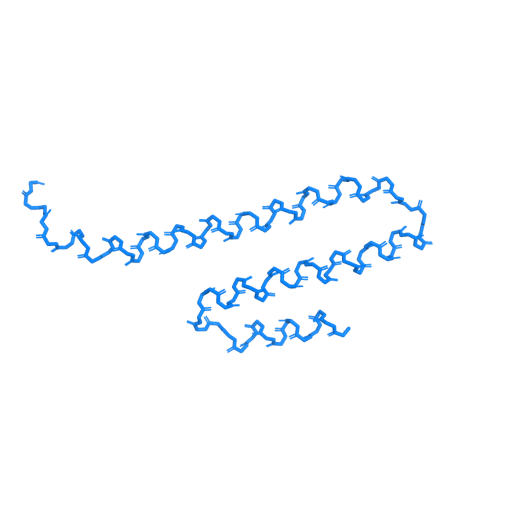00 36.00 84 ASN A CA 1
ATOM 673 C C . ASN A 1 84 ? -40.405 14.925 19.310 1.00 36.00 84 ASN A C 1
ATOM 675 O O . ASN A 1 84 ? -40.216 16.026 19.821 1.00 36.00 84 ASN A O 1
ATOM 679 N N . ILE A 1 85 ? -40.602 14.714 18.006 1.00 35.88 85 ILE A N 1
ATOM 680 C CA . ILE A 1 85 ? -41.388 15.499 17.033 1.00 35.88 85 ILE A CA 1
ATOM 681 C C . ILE A 1 85 ? -41.527 14.617 15.792 1.00 35.88 85 ILE A C 1
ATOM 683 O O . ILE A 1 85 ? -40.480 14.144 15.295 1.00 35.88 85 ILE A O 1
#

pLDDT: mean 76.98, std 13.77, range [35.88, 88.25]

Solvent-accessible surface area (backbone atoms only — not comparable to full-atom values): 4918 Å² total; per-residue (Å²): 111,70,50,63,52,30,56,54,50,45,74,74,35,70,89,40,68,70,58,37,49,56,36,48,54,52,34,54,54,44,51,48,55,51,52,51,55,52,32,60,76,70,67,45,61,74,59,51,72,61,49,53,59,58,57,52,49,54,53,52,55,54,53,53,53,49,52,49,52,52,51,52,64,59,48,65,64,67,66,75,75,72,72,94,122

Radius of gyration: 18.58 Å; Cα contacts (8 Å, |Δi|>4): 30; chains: 1; bounding box: 55×29×41 Å

Mean predicted aligned error: 8.67 Å

Organism: NCBI:txid2964900

Sequence (85 aa):
MTYLISIFMITTFYHHLLLTLMTLEILMISSMLSIFYILTLINFEYFIMIMIPIIICEGIMGLTILIMIIQFKGKGSLNSMNLNI

Foldseek 3Di:
DQLVVLVVQLVVPVVDLVSNLVSVVSNLVVVLVVVVVVCVVVVNVVVNVVVVVVSVVVNVVSVVVVVVVVVCVVVVPVVVPDDPD